Protein AF-A0A946E5C3-F1 (afdb_monomer)

pLDDT: mean 96.06, std 4.78, range [67.88, 98.25]

Radius of gyration: 13.63 Å; Cα contacts (8 Å, |Δi|>4): 17; chains: 1; bounding box: 33×27×30 Å

Sequence (52 aa):
LEDIPLCESVQKGLHSLGYKQGRFHVDADRTEVSEHAVHDFQAKWLQAMGER

Solvent-accessible surface area (backbone atoms only — not com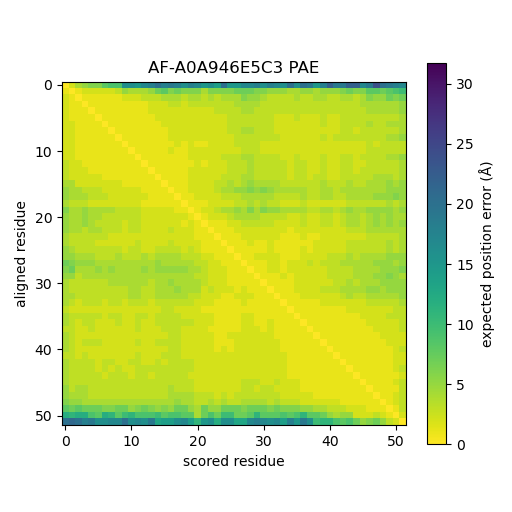parable to full-atom values): 3343 Å² total; per-residue (Å²): 126,64,66,61,59,52,53,55,50,49,58,59,50,67,72,36,91,88,53,88,77,86,80,77,60,61,57,92,84,63,50,94,86,29,38,56,64,58,53,53,50,50,53,52,49,34,50,75,71,65,74,105

Secondary structure (DSSP, 8-state):
--HHHHHHHHHHHHT-TT---PPP---SS--TT-THHHHHHHHHHHHHTT--

Foldseek 3Di:
DPPVVVVVVVVVVCPDPPDDDDDFQADPVRDPPGCVVVVVVVVVVCVVVVVD

Mean predicted aligned error: 3.08 Å

Structure (mmCIF, N/CA/C/O backbone):
data_AF-A0A946E5C3-F1
#
_entry.id   AF-A0A946E5C3-F1
#
loop_
_atom_site.group_PDB
_atom_site.id
_atom_site.type_symbol
_atom_site.label_atom_id
_atom_site.label_alt_id
_atom_site.label_comp_id
_atom_site.label_asym_id
_atom_site.label_entity_id
_atom_site.label_seq_id
_atom_site.pdbx_PDB_ins_code
_atom_site.Cartn_x
_atom_site.Cartn_y
_atom_site.Cartn_z
_atom_site.occupancy
_atom_site.B_iso_or_equiv
_atom_site.auth_seq_id
_atom_site.auth_comp_id
_atom_site.auth_asym_id
_atom_site.auth_atom_id
_atom_site.pdbx_PDB_model_num
ATOM 1 N N . LEU A 1 1 ? 19.664 0.435 -0.325 1.00 80.12 1 LEU A N 1
ATOM 2 C CA . LEU A 1 1 ? 19.786 1.854 0.094 1.00 80.12 1 LEU A CA 1
ATOM 3 C C . LEU A 1 1 ? 18.513 2.646 -0.193 1.00 80.12 1 LEU A C 1
ATOM 5 O O . LEU A 1 1 ? 18.315 3.638 0.484 1.00 80.12 1 LEU A O 1
ATOM 9 N N . GLU A 1 2 ? 17.672 2.230 -1.145 1.00 93.56 2 GLU A N 1
ATOM 10 C CA . GLU A 1 2 ? 16.447 2.938 -1.553 1.00 93.56 2 GLU A CA 1
ATOM 11 C C . GLU A 1 2 ? 15.264 2.765 -0.581 1.00 93.56 2 GLU A C 1
ATOM 13 O O . GLU A 1 2 ? 14.595 3.743 -0.257 1.00 93.56 2 GLU A O 1
ATOM 18 N N . ASP A 1 3 ? 15.057 1.556 -0.047 1.00 96.19 3 ASP A N 1
ATOM 19 C CA . ASP A 1 3 ? 13.851 1.230 0.737 1.00 96.19 3 ASP A CA 1
ATOM 20 C C . ASP A 1 3 ? 13.713 2.046 2.027 1.00 96.19 3 ASP A C 1
ATOM 22 O O . ASP A 1 3 ? 12.621 2.480 2.389 1.00 96.19 3 ASP A O 1
ATOM 26 N N . ILE A 1 4 ? 14.831 2.281 2.724 1.00 96.94 4 ILE A N 1
ATOM 27 C CA . ILE A 1 4 ? 14.839 3.033 3.986 1.00 96.94 4 ILE A CA 1
ATOM 28 C C . ILE A 1 4 ? 14.385 4.489 3.745 1.00 96.94 4 ILE A C 1
ATOM 30 O O . ILE A 1 4 ? 13.391 4.894 4.350 1.00 96.94 4 ILE A O 1
ATOM 34 N N . PRO A 1 5 ? 15.013 5.265 2.836 1.00 97.75 5 PRO A N 1
ATOM 35 C CA . PRO A 1 5 ? 14.538 6.598 2.471 1.00 97.75 5 PRO A CA 1
ATOM 36 C C . PRO A 1 5 ? 13.079 6.652 2.005 1.00 97.75 5 PRO A C 1
ATOM 38 O O . PRO A 1 5 ? 12.374 7.603 2.350 1.00 97.75 5 PRO A O 1
ATOM 41 N N . LEU A 1 6 ? 12.609 5.657 1.240 1.00 96.81 6 LEU A N 1
ATOM 42 C CA . LEU A 1 6 ? 11.211 5.598 0.802 1.00 96.81 6 LEU A CA 1
ATOM 43 C C . LEU A 1 6 ? 10.262 5.491 2.000 1.00 96.81 6 LEU A C 1
ATOM 45 O O . LEU A 1 6 ? 9.358 6.318 2.139 1.00 96.81 6 LEU A O 1
ATOM 49 N N . CYS A 1 7 ? 10.505 4.542 2.906 1.00 96.94 7 CYS A N 1
ATOM 50 C CA . CYS A 1 7 ? 9.696 4.358 4.111 1.00 96.94 7 CYS A CA 1
ATOM 51 C C . CYS A 1 7 ? 9.720 5.593 5.025 1.00 96.94 7 CYS A C 1
ATOM 53 O O . CYS A 1 7 ? 8.674 6.020 5.514 1.00 96.94 7 CYS A O 1
ATOM 55 N N . GLU A 1 8 ? 10.886 6.213 5.224 1.00 98.12 8 GLU A N 1
ATOM 56 C CA . GLU A 1 8 ? 11.007 7.431 6.035 1.00 98.12 8 GLU A CA 1
ATOM 57 C C . GLU A 1 8 ? 10.230 8.612 5.439 1.00 98.12 8 GLU A C 1
ATOM 59 O O . GLU A 1 8 ? 9.608 9.388 6.171 1.00 98.12 8 GLU A O 1
ATOM 64 N N . SER A 1 9 ? 10.266 8.764 4.113 1.00 97.81 9 SER A N 1
ATOM 65 C CA . SER A 1 9 ? 9.542 9.821 3.404 1.00 97.81 9 SER A CA 1
ATOM 66 C C . SER A 1 9 ? 8.029 9.604 3.462 1.00 97.81 9 SER A C 1
ATOM 68 O O . SER A 1 9 ? 7.287 10.536 3.783 1.00 97.81 9 SER A O 1
ATOM 70 N N . VAL A 1 10 ? 7.572 8.363 3.249 1.00 97.38 10 VAL A N 1
ATOM 71 C CA . VAL A 1 10 ? 6.161 7.980 3.402 1.00 97.38 10 VAL A CA 1
ATOM 72 C C . VAL A 1 10 ? 5.687 8.285 4.818 1.00 97.38 10 VAL A C 1
ATOM 74 O O . VAL A 1 10 ? 4.701 9.002 4.973 1.00 97.38 10 VAL A O 1
ATOM 77 N N . GLN A 1 11 ? 6.418 7.840 5.847 1.00 97.75 11 GLN A N 1
ATOM 78 C CA . GLN A 1 11 ? 6.040 8.074 7.242 1.00 97.75 11 GLN A CA 1
ATOM 79 C C . GLN A 1 11 ? 5.868 9.568 7.539 1.00 97.75 11 GLN A C 1
ATOM 81 O O . GLN A 1 11 ? 4.866 9.962 8.130 1.00 97.75 11 GLN A O 1
ATOM 86 N N . LYS A 1 12 ? 6.797 10.421 7.084 1.00 98.12 12 LYS A N 1
ATOM 87 C CA . LYS A 1 12 ? 6.679 11.884 7.224 1.00 98.12 12 LYS A CA 1
ATOM 88 C C . LYS A 1 12 ? 5.451 12.432 6.487 1.00 98.12 12 LYS A C 1
ATOM 90 O O . LYS A 1 12 ? 4.738 13.269 7.035 1.00 98.12 12 LYS A O 1
ATOM 95 N N . GLY A 1 13 ? 5.191 11.954 5.270 1.00 97.88 13 GLY A N 1
ATOM 96 C CA . GLY A 1 13 ? 4.057 12.377 4.445 1.00 97.88 13 GLY A CA 1
ATOM 97 C C . GLY A 1 13 ? 2.691 12.027 5.040 1.00 97.88 13 GLY A C 1
ATOM 98 O O . GLY A 1 13 ? 1.772 12.841 4.953 1.00 97.88 13 GLY A O 1
ATOM 99 N N . LEU A 1 14 ? 2.568 10.872 5.706 1.00 97.75 14 LEU A N 1
ATOM 100 C CA . LEU A 1 14 ? 1.330 10.431 6.365 1.00 97.75 14 LEU A CA 1
ATOM 101 C C . LEU A 1 14 ? 0.865 11.383 7.482 1.00 97.75 14 LEU A C 1
ATOM 103 O O . LEU A 1 14 ? -0.324 11.430 7.782 1.00 97.75 14 LEU A O 1
ATOM 107 N N . HIS A 1 15 ? 1.772 12.168 8.073 1.00 97.38 15 HIS A N 1
ATOM 108 C CA . HIS A 1 15 ? 1.440 13.172 9.092 1.00 97.38 15 HIS A CA 1
ATOM 109 C C . HIS A 1 15 ? 0.944 14.509 8.509 1.00 97.38 15 HIS A C 1
ATOM 111 O O . HIS A 1 15 ? 0.586 15.415 9.264 1.00 97.38 15 HIS A O 1
ATOM 117 N N . SER A 1 16 ? 0.923 14.667 7.182 1.00 97.88 16 SER A N 1
ATOM 118 C CA . SE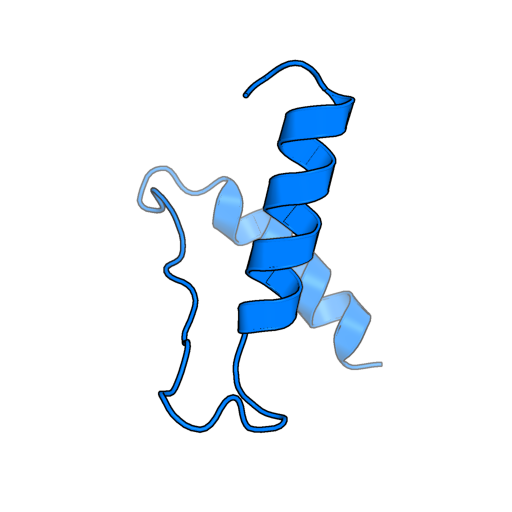R A 1 16 ? 0.387 15.867 6.537 1.00 97.88 16 SER A CA 1
ATOM 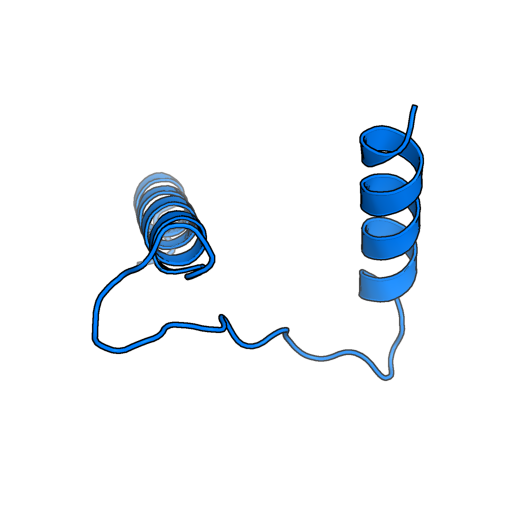119 C C . SER A 1 16 ? -1.128 15.969 6.721 1.00 97.88 16 SER A C 1
ATOM 121 O O . SER A 1 16 ? -1.859 15.045 6.377 1.00 97.88 16 SER A O 1
ATOM 123 N N . LEU A 1 17 ? -1.624 17.140 7.139 1.00 97.06 17 LEU A N 1
ATOM 124 C CA . LEU A 1 17 ? -3.067 17.417 7.239 1.00 97.06 17 LEU A CA 1
ATOM 125 C C . LEU A 1 17 ? -3.796 17.357 5.883 1.00 97.06 17 LEU A C 1
ATOM 127 O O . LEU A 1 17 ? -5.020 17.252 5.839 1.00 97.06 17 LEU A O 1
ATOM 131 N N . GLY A 1 18 ? -3.056 17.457 4.773 1.00 97.44 18 GLY A N 1
ATOM 132 C CA . GLY A 1 18 ? -3.607 17.326 3.423 1.00 97.44 18 GLY A CA 1
ATOM 133 C C . GLY A 1 18 ? -3.778 15.875 2.965 1.00 97.44 18 GLY A C 1
ATOM 134 O O . GLY A 1 18 ? -4.491 15.626 1.993 1.00 97.44 18 GLY A O 1
ATOM 135 N N . TYR A 1 19 ? -3.142 14.918 3.645 1.00 97.00 19 TYR A N 1
ATOM 136 C CA . TYR A 1 19 ? -3.248 13.502 3.324 1.00 97.00 19 TYR A CA 1
ATOM 137 C C . TYR A 1 19 ? -4.388 12.863 4.123 1.00 97.00 19 TYR A C 1
ATOM 139 O O . TYR A 1 19 ? -4.508 13.075 5.325 1.00 97.00 19 TYR A O 1
ATOM 147 N N . LYS A 1 20 ? -5.250 12.090 3.452 1.00 95.06 20 LYS A N 1
ATOM 148 C CA . LYS A 1 20 ? -6.403 11.426 4.088 1.00 95.06 20 LYS A CA 1
ATOM 149 C C . LYS A 1 20 ? -6.229 9.915 4.147 1.00 95.06 20 LYS A C 1
ATOM 151 O O . LYS A 1 20 ? -6.228 9.341 5.225 1.00 95.06 20 LYS A O 1
ATOM 156 N N . GLN A 1 21 ? -6.097 9.278 2.988 1.00 94.44 21 GLN A N 1
ATOM 157 C CA . GLN A 1 21 ? -5.853 7.845 2.863 1.00 94.44 21 GLN A CA 1
ATOM 158 C C . GLN A 1 21 ? -5.364 7.544 1.444 1.00 94.44 21 GLN A C 1
ATOM 160 O O . GLN A 1 21 ? -5.889 8.099 0.477 1.00 94.44 21 GLN A O 1
ATOM 165 N N . GLY A 1 22 ? -4.378 6.658 1.318 1.00 94.81 22 GLY A N 1
ATOM 166 C CA . GLY A 1 22 ? -3.911 6.143 0.034 1.00 94.81 22 GLY A CA 1
ATOM 167 C C . GLY A 1 22 ? -4.869 5.095 -0.521 1.00 94.81 22 GLY A C 1
ATOM 168 O O . GLY A 1 22 ? -5.407 4.275 0.221 1.00 94.81 22 GLY A O 1
ATOM 169 N N . ARG A 1 23 ? -5.093 5.116 -1.836 1.00 95.88 23 ARG A N 1
ATOM 170 C CA . ARG A 1 23 ? -5.839 4.061 -2.526 1.00 95.88 23 ARG A CA 1
ATOM 171 C C . ARG A 1 23 ? -4.865 2.977 -2.970 1.00 95.88 23 ARG A C 1
ATOM 173 O O . ARG A 1 23 ? -3.880 3.307 -3.616 1.00 95.88 23 ARG A O 1
ATOM 180 N N . PHE A 1 24 ? -5.215 1.715 -2.734 1.00 97.00 24 PHE A N 1
ATOM 181 C CA . PHE A 1 24 ? -4.498 0.596 -3.337 1.00 97.00 24 PHE A CA 1
ATOM 182 C C . PHE A 1 24 ? -4.697 0.547 -4.849 1.00 97.00 24 PHE A C 1
ATOM 184 O O . PHE A 1 24 ? -5.835 0.541 -5.341 1.00 97.00 24 PHE A O 1
ATOM 191 N N . HIS A 1 25 ? -3.591 0.480 -5.581 1.00 97.38 25 HIS A N 1
ATOM 192 C CA . HIS A 1 25 ? -3.585 0.256 -7.015 1.00 97.38 25 HIS A CA 1
ATOM 193 C C . HIS A 1 25 ? -3.685 -1.245 -7.303 1.00 97.38 25 HIS A C 1
ATOM 195 O O . HIS A 1 25 ? -2.698 -1.979 -7.350 1.00 97.38 25 HIS A O 1
ATOM 201 N N . VAL A 1 26 ? -4.922 -1.719 -7.447 1.00 97.69 26 VAL A N 1
ATOM 202 C CA . VAL A 1 26 ? -5.224 -3.121 -7.745 1.00 97.69 26 VAL A CA 1
ATOM 203 C C . VAL A 1 26 ? -5.677 -3.243 -9.190 1.00 97.69 26 VAL A C 1
ATOM 205 O O . VAL A 1 26 ? -6.695 -2.656 -9.562 1.00 97.69 26 VAL A O 1
ATOM 208 N N . ASP A 1 27 ? -4.931 -4.001 -9.989 1.00 96.75 27 ASP A N 1
ATOM 209 C CA . ASP A 1 27 ? -5.346 -4.378 -11.334 1.00 96.75 27 ASP A CA 1
ATOM 210 C C . ASP A 1 27 ? -6.210 -5.651 -11.311 1.00 96.75 27 ASP A C 1
ATOM 212 O O . ASP A 1 27 ? -6.311 -6.354 -10.300 1.00 96.75 27 ASP A O 1
ATOM 216 N N . ALA A 1 28 ? -6.900 -5.910 -12.423 1.00 96.94 28 ALA A N 1
ATOM 217 C CA . ALA A 1 28 ? -7.813 -7.044 -12.538 1.00 96.94 28 ALA A CA 1
ATOM 218 C C . ALA A 1 28 ? -7.076 -8.392 -12.594 1.00 96.94 28 ALA A C 1
ATOM 220 O O . ALA A 1 28 ? -7.594 -9.391 -12.089 1.00 96.94 28 ALA A O 1
ATOM 221 N N . ASP A 1 29 ? -5.872 -8.400 -13.167 1.00 97.31 29 ASP A N 1
ATOM 222 C CA . ASP A 1 29 ? -5.084 -9.607 -13.423 1.00 97.31 29 ASP A CA 1
ATOM 223 C C . ASP A 1 29 ? -4.260 -10.051 -12.203 1.00 97.31 29 ASP A C 1
ATOM 225 O O . ASP A 1 29 ? -3.700 -11.145 -12.198 1.00 97.31 29 ASP A O 1
ATOM 229 N N . ARG A 1 30 ? -4.232 -9.231 -11.143 1.00 95.62 30 ARG A N 1
ATOM 230 C CA . ARG A 1 30 ? -3.443 -9.412 -9.917 1.00 95.62 30 ARG A CA 1
ATOM 231 C C . ARG A 1 30 ? -1.963 -9.615 -10.225 1.00 95.62 30 ARG A C 1
ATOM 233 O O . ARG A 1 30 ? -1.333 -10.529 -9.695 1.00 95.62 30 ARG A O 1
ATOM 240 N N . THR A 1 31 ? -1.428 -8.748 -11.079 1.00 97.56 31 THR A N 1
ATOM 241 C CA . THR A 1 31 ? -0.019 -8.797 -11.488 1.00 97.56 31 THR A CA 1
ATOM 242 C C . THR A 1 31 ? 0.930 -8.523 -10.316 1.00 97.56 31 THR A C 1
ATOM 244 O O . THR A 1 31 ? 0.519 -8.114 -9.228 1.00 97.56 31 THR A O 1
ATOM 247 N N . GLU A 1 32 ? 2.227 -8.721 -10.532 1.00 96.25 32 GLU A N 1
ATOM 248 C CA . GLU A 1 32 ? 3.286 -8.486 -9.549 1.00 96.25 32 GLU A CA 1
ATOM 249 C C . GLU A 1 32 ? 3.406 -7.025 -9.092 1.00 96.25 32 GLU A C 1
ATOM 251 O O . GLU A 1 32 ? 3.939 -6.769 -8.014 1.00 96.25 32 GLU A O 1
ATOM 256 N N . VAL A 1 33 ? 2.895 -6.072 -9.877 1.00 96.81 33 VAL A N 1
ATOM 257 C CA . VAL A 1 33 ? 2.861 -4.647 -9.508 1.00 96.81 33 VAL A CA 1
ATOM 258 C C . VAL A 1 33 ? 1.558 -4.247 -8.808 1.00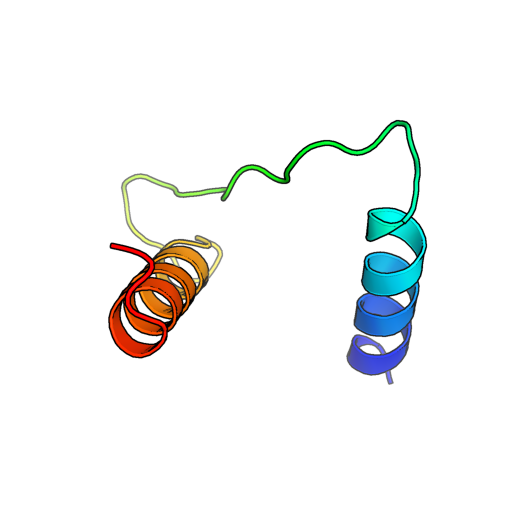 96.81 33 VAL A C 1
ATOM 260 O O . VAL A 1 33 ? 1.411 -3.104 -8.377 1.00 96.81 33 VAL A O 1
ATOM 263 N 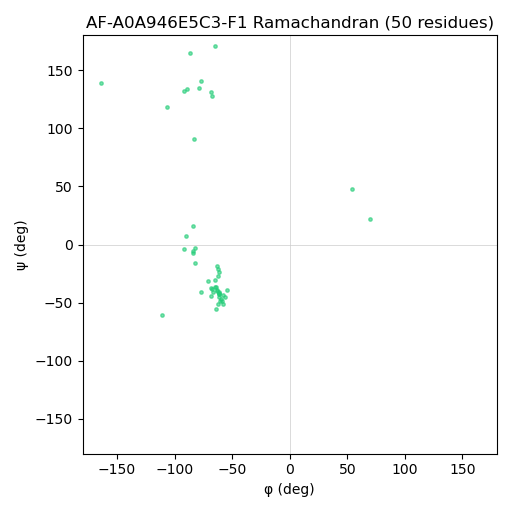N . SER A 1 34 ? 0.602 -5.170 -8.677 1.00 97.88 34 SER A N 1
ATOM 264 C CA . SER A 1 34 ? -0.673 -4.918 -8.015 1.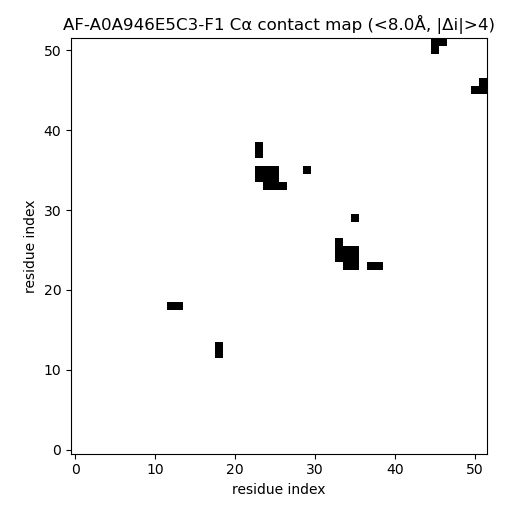00 97.88 34 SER A CA 1
ATOM 265 C C . SER A 1 34 ? -0.553 -4.951 -6.487 1.00 97.88 34 SER A C 1
ATOM 267 O O . SER A 1 34 ? -0.051 -5.904 -5.896 1.00 97.88 34 SER A O 1
ATOM 269 N N . GLU A 1 35 ? -1.151 -3.974 -5.805 1.00 98.25 35 GLU A N 1
ATOM 270 C CA . GLU A 1 35 ? -1.073 -3.840 -4.340 1.00 98.25 35 GLU A CA 1
ATOM 271 C C . GLU A 1 35 ? -2.100 -4.694 -3.561 1.00 98.25 35 GLU A C 1
ATOM 273 O O . GLU A 1 35 ? -2.341 -4.480 -2.369 1.00 98.25 35 GLU A O 1
ATOM 278 N N . HIS A 1 36 ? -2.726 -5.691 -4.197 1.00 97.75 36 HIS A N 1
ATOM 279 C CA . HIS A 1 36 ? -3.751 -6.532 -3.559 1.00 97.75 36 HIS A CA 1
ATOM 280 C C . HIS A 1 36 ? -3.219 -7.330 -2.356 1.00 97.75 36 HIS A C 1
ATOM 282 O O . HIS A 1 36 ? -3.983 -7.626 -1.434 1.00 97.75 36 HIS A O 1
ATOM 288 N N . ALA A 1 37 ? -1.922 -7.647 -2.335 1.00 97.50 37 ALA A N 1
ATOM 289 C CA . ALA A 1 37 ? -1.272 -8.296 -1.199 1.00 97.50 37 ALA A CA 1
ATOM 290 C C . ALA A 1 37 ? -1.184 -7.375 0.033 1.00 97.50 37 ALA A C 1
ATOM 292 O O . ALA A 1 37 ? -1.398 -7.830 1.156 1.00 97.50 37 ALA A O 1
ATOM 293 N N . VAL A 1 38 ? -0.941 -6.072 -0.164 1.00 97.12 38 VAL A N 1
ATOM 294 C CA . VAL A 1 38 ? -0.918 -5.088 0.934 1.00 97.12 38 VAL A CA 1
ATOM 295 C C . VAL A 1 38 ? -2.313 -4.938 1.539 1.00 97.12 38 VAL A C 1
ATOM 297 O O . VAL A 1 38 ? -2.460 -4.923 2.761 1.00 97.12 38 VAL A O 1
ATOM 300 N N . HIS A 1 39 ? -3.348 -4.909 0.693 1.00 96.56 39 HIS A N 1
ATOM 301 C CA . HIS A 1 39 ? -4.739 -4.892 1.145 1.00 96.56 39 HIS A CA 1
ATOM 302 C C . HIS A 1 39 ? -5.094 -6.133 1.985 1.00 96.56 39 HIS A C 1
ATOM 304 O O . HIS A 1 39 ? -5.676 -6.000 3.061 1.00 96.56 39 HIS A O 1
ATOM 310 N N . ASP A 1 40 ? -4.723 -7.337 1.533 1.00 97.00 40 ASP A N 1
ATOM 311 C CA . ASP A 1 40 ? -4.948 -8.580 2.287 1.00 97.00 40 ASP A CA 1
ATOM 312 C C . ASP A 1 40 ? -4.214 -8.583 3.640 1.00 97.00 40 ASP A C 1
ATOM 314 O O . ASP A 1 40 ? -4.794 -8.948 4.665 1.00 97.00 40 ASP A O 1
ATOM 318 N N . PHE A 1 41 ? -2.968 -8.103 3.672 1.00 97.94 41 PHE A N 1
ATOM 319 C CA . PHE A 1 41 ? -2.212 -7.952 4.915 1.00 97.94 41 PHE A CA 1
ATOM 320 C C . PHE A 1 41 ? -2.920 -7.022 5.910 1.00 97.94 41 PHE A C 1
ATOM 322 O O . PHE A 1 41 ? -3.114 -7.393 7.069 1.00 97.94 41 PHE A O 1
ATOM 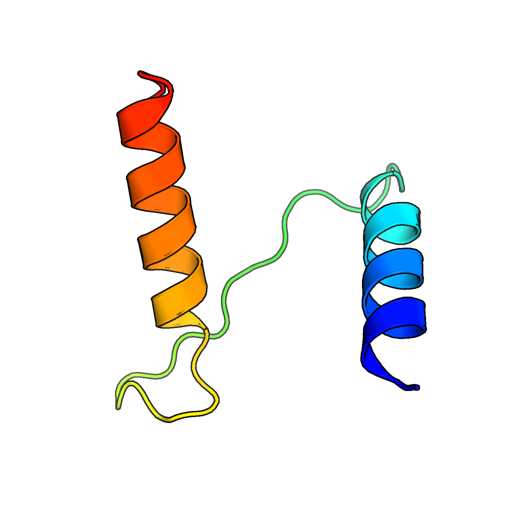329 N N . GLN A 1 42 ? -3.357 -5.840 5.468 1.00 96.75 42 GLN A N 1
ATOM 330 C CA . GLN A 1 42 ? -4.064 -4.898 6.338 1.00 96.75 42 GLN A CA 1
ATOM 331 C C . GLN A 1 42 ? -5.416 -5.444 6.810 1.00 96.75 42 GLN A C 1
ATOM 333 O O . GLN A 1 42 ? -5.781 -5.254 7.967 1.00 96.75 42 GLN A O 1
ATOM 338 N N . ALA A 1 43 ? -6.139 -6.187 5.967 1.00 97.06 43 ALA A N 1
ATOM 339 C CA . ALA A 1 43 ? -7.381 -6.844 6.367 1.00 97.06 43 ALA A CA 1
ATOM 340 C C . ALA A 1 43 ? -7.166 -7.873 7.492 1.00 97.06 43 ALA A C 1
ATOM 342 O O . ALA A 1 43 ? -7.968 -7.938 8.426 1.00 97.06 43 ALA A O 1
ATOM 343 N N . LYS A 1 44 ? -6.077 -8.650 7.426 1.00 98.25 44 LYS A N 1
ATOM 344 C CA . LYS A 1 44 ? -5.675 -9.585 8.491 1.00 98.25 44 LYS A CA 1
ATOM 345 C C . LYS A 1 44 ? -5.250 -8.853 9.759 1.00 98.25 44 LYS A C 1
ATOM 347 O O . LYS A 1 44 ? -5.586 -9.299 10.852 1.00 98.25 44 LYS A 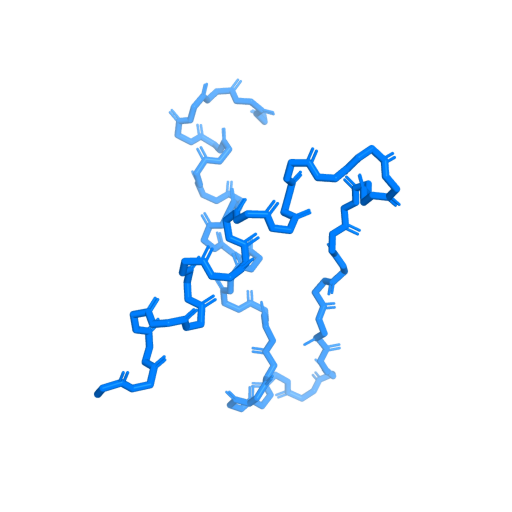O 1
ATOM 352 N N . TRP A 1 45 ? -4.550 -7.728 9.620 1.00 98.06 45 TRP A N 1
ATOM 353 C CA . TRP A 1 45 ? -4.190 -6.882 10.755 1.00 98.06 45 TRP A CA 1
ATOM 354 C C . TRP A 1 45 ? -5.437 -6.360 11.478 1.00 98.06 45 TRP A C 1
ATOM 356 O O . TRP A 1 45 ? -5.552 -6.549 12.684 1.00 98.06 45 TRP A O 1
ATOM 366 N N . LEU A 1 46 ? -6.420 -5.822 10.746 1.00 97.88 46 LEU A N 1
ATOM 367 C CA . LEU A 1 46 ? -7.688 -5.353 11.323 1.00 97.88 46 LEU A CA 1
ATOM 368 C C . LEU A 1 46 ? -8.422 -6.470 12.075 1.00 97.88 46 LEU A C 1
ATOM 370 O O . LEU A 1 46 ? -8.894 -6.259 13.189 1.00 97.88 46 LEU A O 1
ATOM 374 N N 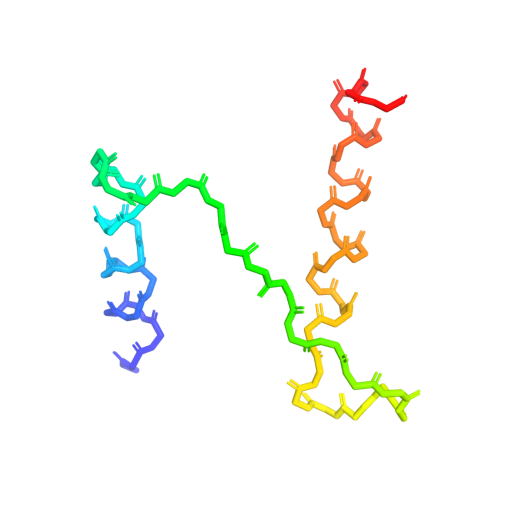. GLN A 1 47 ? -8.470 -7.677 11.503 1.00 98.00 47 GLN A N 1
ATOM 375 C CA . GLN A 1 47 ? -9.047 -8.842 12.176 1.00 98.00 47 GLN A CA 1
ATOM 376 C C . GLN A 1 47 ? -8.296 -9.182 13.472 1.00 98.00 47 GLN A C 1
ATOM 378 O O . GLN A 1 47 ? -8.924 -9.440 14.496 1.00 98.00 47 GLN A O 1
ATOM 383 N N . ALA A 1 48 ? -6.961 -9.181 13.443 1.00 98.06 48 ALA A N 1
ATOM 384 C CA . ALA A 1 48 ? -6.140 -9.477 14.615 1.00 98.06 48 ALA A CA 1
ATOM 385 C C . ALA A 1 48 ? -6.299 -8.429 15.729 1.00 98.06 48 ALA A C 1
ATOM 387 O O . ALA A 1 48 ? -6.205 -8.772 16.906 1.00 98.06 48 ALA A O 1
ATOM 388 N N . MET A 1 49 ? -6.573 -7.176 15.362 1.00 97.88 49 MET A N 1
ATOM 389 C CA . MET A 1 49 ? -6.821 -6.075 16.294 1.00 97.88 49 MET A CA 1
ATOM 390 C C . MET A 1 49 ? -8.275 -6.005 16.788 1.00 97.88 49 MET A C 1
ATOM 392 O O . MET A 1 49 ? -8.581 -5.193 17.658 1.00 97.88 49 MET A O 1
ATOM 396 N N . GLY A 1 50 ? -9.175 -6.849 16.266 1.00 95.88 50 GLY A N 1
ATOM 397 C CA . GLY A 1 50 ? -10.604 -6.801 16.594 1.00 95.88 50 GLY A CA 1
ATOM 398 C C . GLY A 1 50 ? -11.320 -5.568 16.031 1.00 95.88 50 GLY A C 1
ATOM 399 O O . GLY A 1 50 ? -12.363 -5.177 16.545 1.00 95.88 50 GLY A O 1
ATOM 400 N N . GLU A 1 51 ? -10.762 -4.949 14.989 1.00 89.81 51 GLU A N 1
ATOM 401 C CA . GLU A 1 51 ? -11.310 -3.760 14.318 1.00 89.81 51 GLU A CA 1
ATOM 402 C C . GLU A 1 51 ? -12.254 -4.113 13.154 1.00 89.81 51 GLU A C 1
ATOM 404 O O . GLU A 1 51 ? -12.679 -3.237 12.397 1.00 89.81 51 GLU A O 1
ATOM 409 N N . ARG A 1 52 ? -12.581 -5.399 12.993 1.00 67.88 52 ARG A N 1
ATOM 410 C CA . ARG A 1 52 ? -13.440 -5.922 11.930 1.00 67.88 52 ARG A CA 1
ATOM 411 C C . ARG A 1 52 ? -14.473 -6.909 12.454 1.00 67.88 52 ARG A C 1
ATOM 413 O O . ARG A 1 52 ? -14.111 -7.720 13.332 1.00 67.88 52 ARG A O 1
#